Protein AF-A0A821UVV4-F1 (afdb_monomer_lite)

Structure (mmCIF, N/CA/C/O backbone):
data_AF-A0A821UVV4-F1
#
_entry.id   AF-A0A821UVV4-F1
#
loop_
_atom_site.group_PDB
_atom_site.id
_atom_site.type_symbol
_atom_site.label_atom_id
_atom_site.label_alt_id
_atom_site.label_comp_id
_atom_site.label_asym_id
_atom_site.label_entity_id
_atom_site.label_seq_id
_atom_site.pdbx_PDB_ins_code
_atom_site.Cartn_x
_atom_site.Cartn_y
_atom_site.Cartn_z
_atom_site.occupancy
_atom_site.B_iso_or_equiv
_atom_site.auth_seq_id
_atom_site.auth_comp_id
_atom_site.auth_asym_id
_atom_site.auth_atom_id
_atom_site.pdbx_PDB_model_num
ATOM 1 N N . MET A 1 1 ? -3.359 -5.399 -6.450 1.00 86.25 1 MET A N 1
ATOM 2 C CA . MET A 1 1 ? -3.829 -4.644 -5.265 1.00 86.25 1 MET A CA 1
ATOM 3 C C . MET A 1 1 ? -4.007 -5.617 -4.116 1.00 86.25 1 MET A C 1
ATOM 5 O O . MET A 1 1 ? -4.564 -6.682 -4.347 1.00 86.25 1 MET A O 1
ATOM 9 N N . LEU A 1 2 ? -3.540 -5.262 -2.923 1.00 91.06 2 LEU A N 1
ATOM 10 C CA . LEU A 1 2 ? -3.796 -5.988 -1.681 1.00 91.06 2 LEU A CA 1
ATOM 11 C C . LEU A 1 2 ? -4.625 -5.089 -0.762 1.00 91.06 2 LEU A C 1
ATOM 13 O O . LEU A 1 2 ? -4.307 -3.911 -0.600 1.00 91.06 2 LEU A O 1
ATOM 17 N N . THR A 1 3 ? -5.662 -5.645 -0.150 1.00 91.75 3 THR A N 1
ATOM 18 C CA . THR A 1 3 ? -6.475 -4.944 0.843 1.00 91.75 3 THR A CA 1
ATOM 19 C C . THR A 1 3 ? -6.583 -5.809 2.088 1.00 91.75 3 THR A C 1
ATOM 21 O O . THR A 1 3 ? -6.942 -6.979 1.996 1.00 91.75 3 THR A O 1
ATOM 24 N N . LEU A 1 4 ? -6.303 -5.211 3.240 1.00 92.50 4 LEU A N 1
ATOM 25 C CA . LEU A 1 4 ? -6.605 -5.763 4.556 1.00 92.50 4 LEU A CA 1
ATOM 26 C C . LEU A 1 4 ? -7.762 -4.960 5.137 1.00 92.50 4 LEU A C 1
ATOM 28 O O . LEU A 1 4 ? -7.740 -3.736 5.034 1.00 92.50 4 LEU A O 1
ATOM 32 N N . CYS A 1 5 ? -8.757 -5.615 5.721 1.00 92.06 5 CYS A N 1
ATOM 33 C CA . CYS A 1 5 ? -9.873 -4.943 6.378 1.00 92.06 5 CYS A CA 1
ATOM 34 C C . CYS A 1 5 ? -10.201 -5.655 7.689 1.00 92.06 5 CYS A C 1
ATOM 36 O O . CYS A 1 5 ? -9.962 -6.852 7.817 1.00 92.06 5 CYS A O 1
ATOM 38 N N . ASN A 1 6 ? -10.786 -4.915 8.629 1.00 88.94 6 ASN A N 1
ATOM 39 C CA . ASN A 1 6 ? -11.192 -5.434 9.937 1.00 88.94 6 ASN A CA 1
ATOM 40 C C . ASN A 1 6 ? -12.384 -6.411 9.879 1.00 88.94 6 ASN A C 1
ATOM 42 O O . ASN A 1 6 ? -12.651 -7.119 10.846 1.00 88.94 6 ASN A O 1
ATOM 46 N N . GLU A 1 7 ? -13.120 -6.422 8.768 1.00 88.62 7 GLU A N 1
ATOM 47 C CA . GLU A 1 7 ? -14.304 -7.249 8.537 1.00 88.62 7 GLU A CA 1
ATOM 48 C C . GLU A 1 7 ? -14.306 -7.775 7.089 1.00 88.62 7 GLU A C 1
ATOM 50 O O . GLU A 1 7 ? -13.684 -7.159 6.213 1.00 88.62 7 GLU A O 1
ATOM 55 N N . PRO A 1 8 ? -15.003 -8.893 6.801 1.00 88.44 8 PRO A N 1
ATOM 56 C CA . PRO A 1 8 ? -15.210 -9.358 5.434 1.00 88.44 8 PRO A CA 1
ATOM 57 C C . PRO A 1 8 ? -15.884 -8.290 4.567 1.00 88.44 8 PRO A C 1
ATOM 59 O O . PRO A 1 8 ? -16.819 -7.615 5.004 1.00 88.44 8 PRO A O 1
ATOM 62 N N . ILE A 1 9 ? -15.419 -8.159 3.324 1.00 86.25 9 ILE A N 1
ATOM 63 C CA . ILE A 1 9 ? -16.016 -7.244 2.348 1.00 86.25 9 ILE A CA 1
ATOM 64 C C . ILE A 1 9 ? -17.312 -7.867 1.832 1.00 86.25 9 ILE A C 1
ATOM 66 O O . ILE A 1 9 ? -17.283 -8.913 1.183 1.00 86.25 9 ILE A O 1
ATOM 70 N N . ASP A 1 10 ? -18.424 -7.191 2.084 1.00 86.75 10 ASP A N 1
ATOM 71 C CA . ASP A 1 10 ? -19.707 -7.475 1.456 1.00 86.75 10 ASP A CA 1
ATOM 72 C C . ASP A 1 10 ? -19.759 -6.745 0.105 1.00 86.75 10 ASP A C 1
ATOM 74 O O . ASP A 1 10 ? -19.593 -5.526 0.031 1.00 86.75 10 ASP A O 1
ATOM 78 N N . GLN A 1 11 ? -19.915 -7.500 -0.983 1.00 80.94 11 GLN A N 1
ATOM 79 C CA . GLN A 1 11 ? -19.959 -6.933 -2.334 1.00 80.94 11 GLN A CA 1
ATOM 80 C C . GLN A 1 11 ? -21.332 -6.348 -2.682 1.00 80.94 11 GLN A C 1
ATOM 82 O O . GLN A 1 11 ? -21.416 -5.479 -3.552 1.00 80.94 11 GLN A O 1
ATOM 87 N N . ASP A 1 12 ? -22.382 -6.787 -1.988 1.00 84.50 12 ASP A N 1
ATOM 88 C CA . ASP A 1 12 ? -23.768 -6.423 -2.270 1.00 84.50 12 ASP A CA 1
ATOM 89 C C . ASP A 1 12 ? -24.221 -5.231 -1.417 1.00 84.50 12 ASP A C 1
ATOM 91 O O . ASP A 1 12 ? -25.079 -4.447 -1.833 1.00 84.50 12 ASP A O 1
ATOM 95 N N . ASN A 1 13 ? -23.609 -5.043 -0.242 1.00 83.00 13 ASN A N 1
ATOM 96 C CA . ASN A 1 13 ? -23.966 -3.982 0.694 1.00 83.00 13 ASN A CA 1
ATOM 97 C C . ASN A 1 13 ? -22.865 -2.933 0.876 1.00 83.00 13 ASN A C 1
ATOM 99 O O . ASN A 1 13 ? -21.671 -3.211 0.948 1.00 83.00 13 ASN A O 1
ATOM 103 N N . ARG A 1 14 ? -23.277 -1.671 1.042 1.00 79.50 14 ARG A N 1
ATOM 104 C CA . ARG A 1 14 ? -22.348 -0.608 1.449 1.00 79.50 14 ARG A CA 1
ATOM 105 C C . ARG A 1 14 ? -21.983 -0.776 2.923 1.00 79.50 14 ARG A C 1
ATOM 107 O O . ARG A 1 14 ? -22.854 -0.671 3.778 1.00 79.50 14 ARG A O 1
ATOM 114 N N . GLN A 1 15 ? -20.690 -0.906 3.212 1.00 84.88 15 GLN A N 1
ATOM 115 C CA . GLN A 1 15 ? -20.140 -0.923 4.573 1.00 84.88 15 GLN A CA 1
ATOM 116 C C . GLN A 1 15 ? -19.425 0.413 4.876 1.00 84.88 15 GLN A C 1
ATOM 118 O O . GLN A 1 15 ? -18.220 0.532 4.629 1.00 84.88 15 GLN A O 1
ATOM 123 N N . PRO A 1 16 ? -20.136 1.467 5.333 1.00 79.44 16 PRO A N 1
ATOM 124 C CA . PRO A 1 16 ? -19.555 2.802 5.529 1.00 79.44 16 PRO A CA 1
ATOM 125 C C . PRO A 1 16 ? -18.464 2.842 6.606 1.00 79.44 16 PRO A C 1
ATOM 127 O O . PRO A 1 16 ? -17.535 3.639 6.485 1.00 79.44 16 PRO A O 1
ATOM 130 N N . ASP A 1 17 ? -18.548 1.961 7.604 1.00 83.50 17 ASP A N 1
ATOM 131 C CA . ASP A 1 17 ? -17.602 1.885 8.722 1.00 83.50 17 ASP A CA 1
ATOM 132 C C . ASP A 1 17 ? -16.417 0.945 8.467 1.00 83.50 17 ASP A C 1
ATOM 134 O O . ASP A 1 17 ? -15.529 0.834 9.316 1.00 83.50 17 ASP A O 1
ATOM 138 N N . LEU A 1 18 ? -16.367 0.309 7.290 1.00 87.62 18 LEU A N 1
ATOM 139 C CA . LEU A 1 18 ? -15.303 -0.616 6.917 1.00 87.62 18 LEU A CA 1
ATOM 140 C C . LEU A 1 18 ? -13.945 0.094 6.941 1.00 87.62 18 LEU A C 1
ATOM 142 O O . LEU A 1 18 ? -13.691 1.036 6.178 1.00 87.62 18 LEU A O 1
ATOM 146 N N . ARG A 1 19 ? -13.053 -0.386 7.809 1.00 89.50 19 ARG A N 1
ATOM 147 C CA . ARG A 1 19 ? -11.686 0.114 7.924 1.00 89.50 19 ARG A CA 1
ATOM 148 C C . ARG A 1 19 ? -10.780 -0.805 7.138 1.00 89.50 19 ARG A C 1
ATOM 150 O O . ARG A 1 19 ? -10.646 -1.978 7.467 1.00 89.50 19 ARG A O 1
ATOM 157 N N . CYS A 1 20 ? -10.141 -0.253 6.117 1.00 92.19 20 CYS A N 1
ATOM 158 C CA . CYS A 1 20 ? -9.233 -1.013 5.280 1.00 92.19 20 CYS A CA 1
ATOM 159 C C . CYS A 1 20 ? -7.881 -0.328 5.178 1.00 92.19 20 CYS A C 1
ATOM 161 O O . CYS A 1 20 ? -7.809 0.892 5.079 1.00 92.19 20 CYS A O 1
ATOM 163 N N . LEU A 1 21 ? -6.826 -1.128 5.116 1.00 94.50 21 LEU A N 1
ATOM 164 C CA . LEU A 1 21 ? -5.541 -0.758 4.554 1.00 94.50 21 LEU A CA 1
ATOM 165 C C . LEU A 1 21 ? -5.504 -1.251 3.107 1.00 94.50 21 LEU A C 1
ATOM 167 O O . LEU A 1 21 ? -5.597 -2.449 2.853 1.00 94.50 21 LEU A O 1
ATOM 171 N N . THR A 1 22 ? -5.341 -0.337 2.158 1.00 93.50 22 THR A N 1
ATOM 172 C CA . THR A 1 22 ? -5.149 -0.671 0.746 1.00 93.50 22 THR A CA 1
ATOM 173 C C . THR A 1 22 ? -3.708 -0.398 0.346 1.00 93.50 22 THR A C 1
ATOM 175 O O . THR A 1 22 ? -3.202 0.714 0.499 1.00 93.50 22 THR A O 1
ATOM 178 N N . CYS A 1 23 ? -3.074 -1.421 -0.212 1.00 93.50 23 CYS A N 1
ATOM 179 C CA . CYS A 1 23 ? -1.758 -1.379 -0.817 1.00 93.50 23 CYS A CA 1
ATOM 180 C C . CYS A 1 23 ? -1.897 -1.623 -2.323 1.00 93.50 23 CYS A C 1
ATOM 182 O O . CYS A 1 23 ? -2.354 -2.681 -2.775 1.00 93.50 23 CYS A O 1
ATOM 184 N N . TYR A 1 24 ? -1.491 -0.638 -3.114 1.00 91.88 24 TYR A N 1
ATOM 185 C CA . TYR A 1 24 ? -1.444 -0.743 -4.562 1.00 91.88 24 TYR A CA 1
ATOM 186 C C . TYR A 1 24 ? 0.004 -0.727 -5.032 1.00 91.88 24 TYR A C 1
ATOM 188 O O . TYR A 1 24 ? 0.752 0.197 -4.730 1.00 91.88 24 TYR A O 1
ATOM 196 N N . VAL A 1 25 ? 0.383 -1.752 -5.786 1.00 90.06 25 VAL A N 1
ATOM 197 C CA . VAL A 1 25 ? 1.641 -1.783 -6.526 1.00 90.06 25 VAL A CA 1
ATOM 198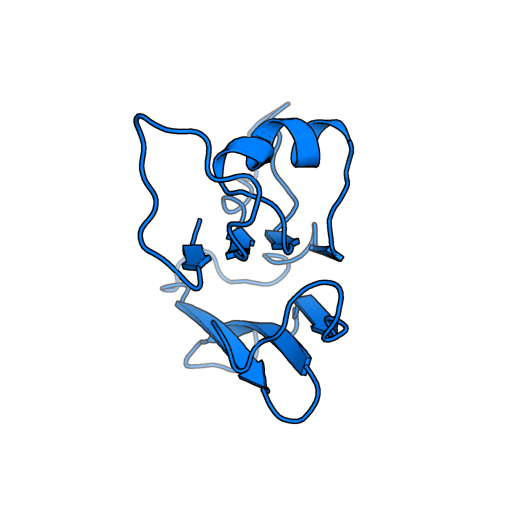 C C . VAL A 1 25 ? 1.257 -1.552 -7.981 1.00 90.06 25 VAL A C 1
ATOM 200 O O . VAL A 1 25 ? 0.481 -2.342 -8.525 1.00 90.06 25 VAL A O 1
ATOM 203 N N . ALA A 1 26 ? 1.724 -0.448 -8.566 1.00 87.62 26 ALA A N 1
ATOM 204 C CA . ALA A 1 26 ? 1.470 -0.148 -9.971 1.00 87.62 26 ALA A CA 1
ATOM 205 C C . ALA A 1 26 ? 2.087 -1.223 -10.874 1.00 87.62 26 ALA A C 1
ATOM 207 O O . ALA A 1 26 ? 2.990 -1.948 -10.467 1.00 87.62 26 ALA A O 1
ATOM 208 N N . GLY A 1 27 ? 1.617 -1.333 -12.115 1.00 80.38 27 GLY A N 1
ATOM 209 C CA . GLY A 1 27 ? 2.323 -2.144 -13.105 1.00 80.38 27 GLY A CA 1
ATOM 210 C C . GLY A 1 27 ? 3.731 -1.591 -13.353 1.00 80.38 27 GLY A C 1
ATOM 211 O O . GLY A 1 27 ? 3.941 -0.378 -13.311 1.00 80.38 27 GLY A O 1
ATOM 212 N N . LYS A 1 28 ? 4.703 -2.467 -13.636 1.00 74.81 28 LYS A N 1
ATOM 213 C CA . LYS A 1 28 ? 6.037 -2.016 -14.050 1.00 74.81 28 LYS A CA 1
ATOM 214 C C . LYS A 1 28 ? 5.910 -1.211 -15.357 1.00 74.81 28 LYS A C 1
ATOM 216 O O . LYS A 1 28 ? 5.293 -1.715 -16.298 1.00 74.81 28 LYS A O 1
ATOM 221 N N . PRO A 1 29 ? 6.480 0.004 -15.453 1.00 68.31 29 PRO A N 1
ATOM 222 C CA . PRO A 1 29 ? 6.403 0.789 -16.678 1.00 68.31 29 PRO A CA 1
ATOM 223 C C . PRO A 1 29 ? 7.131 0.071 -17.821 1.00 68.31 29 PRO A C 1
ATOM 225 O O . PRO A 1 29 ? 8.294 -0.313 -17.698 1.00 68.31 29 PRO A O 1
ATOM 228 N N . THR A 1 30 ? 6.449 -0.107 -18.950 1.00 64.31 30 THR A N 1
ATOM 229 C CA . THR A 1 30 ? 7.054 -0.579 -20.202 1.00 64.31 30 THR A CA 1
ATOM 230 C C . THR A 1 30 ? 7.694 0.591 -20.939 1.00 64.31 30 THR A C 1
ATOM 232 O O . THR A 1 30 ? 7.033 1.604 -21.160 1.00 64.31 30 THR A O 1
ATOM 235 N N . ALA A 1 31 ? 8.939 0.435 -21.398 1.00 58.44 31 ALA A N 1
ATOM 236 C CA . ALA A 1 31 ? 9.695 1.489 -22.088 1.00 58.44 31 ALA A CA 1
ATOM 237 C C . ALA A 1 31 ? 9.054 2.005 -23.402 1.00 58.44 31 ALA A C 1
ATOM 239 O O . ALA A 1 31 ? 9.472 3.039 -23.910 1.00 58.44 31 ALA A O 1
ATOM 240 N N . ASN A 1 32 ? 8.033 1.321 -23.939 1.00 54.69 32 ASN A N 1
ATOM 241 C CA . ASN A 1 32 ? 7.547 1.507 -25.312 1.00 54.69 32 ASN A CA 1
ATOM 242 C C . ASN A 1 32 ? 6.085 1.989 -25.461 1.00 54.69 32 ASN A C 1
ATOM 244 O O . ASN A 1 32 ? 5.523 1.809 -26.539 1.00 54.69 32 ASN A O 1
ATOM 248 N N . ILE A 1 33 ? 5.429 2.580 -24.449 1.00 54.47 33 ILE A N 1
ATOM 249 C CA . ILE A 1 33 ? 3.998 2.952 -24.582 1.00 54.47 33 ILE A CA 1
ATOM 250 C C . ILE A 1 33 ? 3.703 4.415 -24.197 1.00 54.47 33 ILE A C 1
ATOM 252 O O . ILE A 1 33 ? 3.666 4.776 -23.022 1.00 54.47 33 ILE A O 1
ATOM 256 N N . LEU A 1 34 ? 3.397 5.237 -25.210 1.00 40.91 34 LEU A N 1
ATOM 257 C CA . LEU A 1 34 ? 2.607 6.474 -25.102 1.00 40.91 34 LEU A CA 1
ATOM 258 C C . LEU A 1 34 ? 1.105 6.137 -25.246 1.00 40.91 34 LEU A C 1
ATOM 260 O O . LEU A 1 34 ? 0.773 5.377 -26.155 1.00 40.91 34 LEU A O 1
ATOM 264 N N . PRO A 1 35 ? 0.172 6.733 -24.476 1.00 47.06 35 PRO A N 1
ATOM 265 C CA . PRO A 1 35 ? 0.297 7.346 -23.160 1.00 47.06 35 PRO A CA 1
ATOM 266 C C . PRO A 1 35 ? -0.250 6.357 -22.112 1.00 47.06 35 PRO A C 1
ATOM 268 O O . PRO A 1 35 ? -1.445 6.358 -21.818 1.00 47.06 35 PRO A O 1
ATOM 271 N N . TYR A 1 36 ? 0.576 5.456 -21.575 1.00 48.16 36 TYR A N 1
ATOM 272 C CA . TYR A 1 36 ? 0.071 4.490 -20.592 1.00 48.16 36 TYR A CA 1
ATOM 273 C C . TYR A 1 36 ? 0.193 5.026 -19.159 1.00 48.16 36 TYR A C 1
ATOM 275 O O . TYR A 1 36 ? 1.290 5.235 -18.644 1.00 48.16 36 TYR A O 1
ATOM 283 N N . HIS A 1 37 ? -0.957 5.265 -18.519 1.00 53.81 37 HIS A N 1
ATOM 284 C CA . HIS A 1 37 ? -1.061 5.742 -17.141 1.00 53.81 37 HIS A CA 1
ATOM 285 C C . HIS A 1 37 ? -1.150 4.592 -16.136 1.00 53.81 37 HIS A C 1
ATOM 287 O O . HIS A 1 37 ? -2.240 4.066 -15.909 1.00 53.81 37 HIS A O 1
ATOM 293 N N . GLU A 1 38 ? -0.041 4.343 -15.435 1.00 58.88 38 GLU A N 1
ATOM 294 C CA . GLU A 1 38 ? -0.001 4.158 -13.977 1.00 58.88 38 GLU A CA 1
ATOM 295 C C . GLU A 1 38 ? 1.444 4.127 -13.469 1.00 58.88 38 GLU A C 1
ATOM 297 O O . GLU A 1 38 ? 2.136 3.133 -13.642 1.00 58.88 38 GLU A O 1
ATOM 302 N N . ASN A 1 39 ? 1.893 5.200 -12.808 1.00 68.25 39 ASN A N 1
ATOM 303 C CA . ASN A 1 39 ? 3.232 5.218 -12.205 1.00 68.25 39 ASN A CA 1
ATOM 304 C C . ASN A 1 39 ? 3.198 4.995 -10.690 1.00 68.25 39 ASN A C 1
ATOM 306 O O . ASN A 1 39 ? 4.200 4.590 -10.116 1.00 68.25 39 ASN A O 1
ATOM 310 N N . TYR A 1 40 ? 2.073 5.273 -10.026 1.00 84.44 40 TYR A N 1
ATOM 311 C CA . TYR A 1 40 ? 2.044 5.390 -8.570 1.00 84.44 40 TYR A CA 1
ATOM 312 C C . TYR A 1 40 ? 1.710 4.065 -7.890 1.00 84.44 40 TYR A C 1
ATOM 314 O O . TYR A 1 40 ? 0.546 3.665 -7.834 1.00 84.44 40 TYR A O 1
ATOM 322 N N . SER A 1 41 ? 2.716 3.431 -7.296 1.00 90.56 41 SER A N 1
ATOM 323 C CA . SER A 1 41 ? 2.486 2.529 -6.166 1.00 90.56 41 SER A CA 1
ATOM 324 C C . SER A 1 41 ? 2.096 3.376 -4.953 1.00 90.56 41 SER A C 1
ATOM 326 O O . SER A 1 41 ? 2.614 4.484 -4.795 1.00 90.56 41 SER A O 1
ATOM 328 N N . TYR A 1 42 ? 1.165 2.919 -4.114 1.00 93.50 42 TYR A N 1
ATOM 329 C CA . TYR A 1 42 ? 0.662 3.724 -3.000 1.00 93.50 42 TYR A CA 1
ATOM 330 C C . TYR A 1 42 ? 0.085 2.911 -1.830 1.00 93.50 42 TYR A C 1
ATOM 332 O O . TYR A 1 42 ? -0.343 1.764 -1.974 1.00 93.50 42 TYR A O 1
ATOM 340 N N . LEU A 1 43 ? 0.012 3.574 -0.673 1.00 95.44 43 LEU A N 1
ATOM 341 C CA . LEU A 1 43 ? -0.683 3.142 0.540 1.00 95.44 43 LEU A CA 1
ATOM 342 C C . LEU A 1 43 ? -1.866 4.072 0.832 1.00 95.44 43 LEU A C 1
ATOM 344 O O . LEU A 1 43 ? -1.785 5.288 0.622 1.00 95.44 43 LEU A O 1
ATOM 348 N N . ASN A 1 44 ? -2.978 3.516 1.316 1.00 94.75 44 ASN A N 1
ATOM 349 C CA . ASN A 1 44 ? -4.149 4.304 1.698 1.00 94.75 44 ASN A CA 1
ATOM 350 C C . ASN A 1 44 ? -5.067 3.579 2.696 1.00 94.75 44 ASN A C 1
ATOM 352 O O . ASN A 1 44 ? -4.994 2.363 2.825 1.00 94.75 44 ASN A O 1
ATOM 356 N N . ASN A 1 45 ? -5.975 4.315 3.343 1.00 93.12 45 ASN A N 1
ATOM 357 C CA . ASN A 1 45 ? -6.963 3.783 4.292 1.00 93.12 45 ASN A CA 1
ATOM 358 C C . ASN A 1 45 ? -8.429 3.856 3.809 1.00 93.12 45 ASN A C 1
ATOM 360 O O . ASN A 1 45 ? -9.369 3.792 4.601 1.00 93.12 45 ASN A O 1
ATOM 364 N N . HIS A 1 46 ? -8.641 4.072 2.513 1.00 89.06 46 HIS A N 1
ATOM 365 C CA . HIS A 1 46 ? -9.978 4.167 1.931 1.00 89.06 46 HIS A CA 1
ATOM 366 C C . HIS A 1 46 ? -10.505 2.791 1.508 1.00 89.06 46 HIS A C 1
ATOM 368 O O . HIS A 1 46 ? -9.744 1.842 1.317 1.00 89.06 46 HIS A O 1
ATOM 374 N N . GLN A 1 47 ? -11.820 2.719 1.293 1.00 85.44 47 GLN A N 1
ATOM 375 C CA . GLN A 1 47 ? -12.489 1.530 0.769 1.00 85.44 47 GLN A CA 1
ATOM 376 C C . GLN A 1 47 ? -11.910 1.094 -0.594 1.00 85.44 47 GLN A C 1
ATOM 378 O O . GLN A 1 47 ? -11.631 1.961 -1.432 1.00 85.44 47 GLN A O 1
ATOM 383 N N . PRO A 1 48 ? -11.806 -0.220 -0.871 1.00 82.12 48 PRO A N 1
ATOM 384 C CA . PRO A 1 48 ? -11.126 -0.744 -2.066 1.00 82.12 48 PRO A CA 1
ATOM 385 C C . PRO A 1 48 ? -11.697 -0.237 -3.391 1.00 82.12 48 PRO A C 1
ATOM 387 O O . PRO A 1 48 ? -10.955 0.119 -4.305 1.00 82.12 48 PRO A O 1
ATOM 390 N N . PHE A 1 49 ? -13.022 -0.114 -3.482 1.00 83.44 49 PHE A N 1
ATOM 391 C CA . PHE A 1 49 ? -13.707 0.358 -4.688 1.00 83.44 49 PHE A CA 1
ATOM 392 C C . PHE A 1 49 ? -13.445 1.840 -5.010 1.00 83.44 49 PHE A C 1
A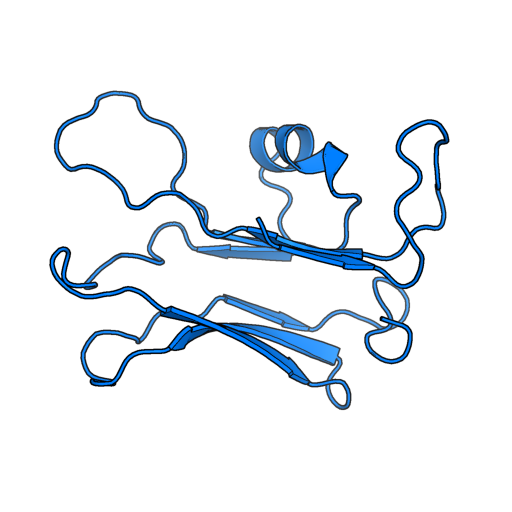TOM 394 O O . PHE A 1 49 ? -13.769 2.302 -6.102 1.00 83.44 49 PHE A O 1
ATOM 401 N N . LYS A 1 50 ? -12.841 2.609 -4.091 1.00 85.69 50 LYS A N 1
ATOM 402 C CA . LYS A 1 50 ? -12.474 4.012 -4.333 1.00 85.69 50 LYS A CA 1
ATOM 403 C C . LYS A 1 50 ? -11.165 4.168 -5.106 1.00 85.69 50 LYS A C 1
ATOM 405 O O . LYS A 1 50 ? -10.805 5.307 -5.380 1.00 85.69 50 LYS A O 1
ATOM 410 N N . HIS A 1 51 ? -10.473 3.087 -5.479 1.00 84.88 51 HIS A N 1
ATOM 411 C CA . HIS A 1 51 ? -9.201 3.142 -6.214 1.00 84.88 51 HIS A CA 1
ATOM 412 C C . HIS A 1 51 ? -9.221 4.147 -7.381 1.00 84.88 51 HIS A C 1
ATOM 414 O O . HIS A 1 51 ? -8.380 5.043 -7.421 1.00 84.88 51 HIS A O 1
ATOM 420 N N . LEU A 1 52 ? -10.227 4.070 -8.262 1.00 84.19 52 LEU A N 1
ATOM 421 C CA . LEU A 1 52 ? -10.349 4.968 -9.420 1.00 84.19 52 LEU A CA 1
ATOM 422 C C . LEU A 1 52 ? -10.502 6.439 -9.002 1.00 84.19 52 LEU A C 1
ATOM 424 O O . LEU A 1 52 ? -9.798 7.308 -9.506 1.00 84.19 52 LEU A O 1
ATOM 428 N N . VAL A 1 53 ? -11.348 6.712 -8.005 1.00 87.00 53 VAL A N 1
ATOM 429 C CA . VAL A 1 53 ? -11.578 8.072 -7.486 1.00 87.00 53 VAL A CA 1
ATOM 430 C C . VAL A 1 53 ? -10.323 8.637 -6.815 1.00 87.00 53 VAL A C 1
ATOM 432 O O . VAL A 1 53 ? -10.023 9.824 -6.940 1.00 87.00 53 VAL A O 1
ATOM 435 N N . LEU A 1 54 ? -9.589 7.806 -6.072 1.00 85.75 54 LEU A N 1
ATOM 436 C CA . LEU A 1 54 ? -8.339 8.203 -5.425 1.00 85.75 54 LEU A CA 1
ATOM 437 C C . LEU A 1 54 ? -7.256 8.509 -6.454 1.00 85.75 54 LEU A C 1
ATOM 439 O O . LEU A 1 54 ? -6.535 9.490 -6.280 1.00 85.75 54 LEU A O 1
ATOM 443 N N . LYS A 1 55 ? -7.190 7.704 -7.520 1.00 82.44 55 LYS A N 1
ATOM 444 C CA . LYS A 1 55 ? -6.287 7.883 -8.656 1.00 82.44 55 LYS A CA 1
ATOM 445 C C . LYS A 1 55 ? -6.550 9.204 -9.372 1.00 82.44 55 LYS A C 1
ATOM 447 O O . LYS A 1 55 ? -5.644 10.019 -9.468 1.00 82.44 55 LYS A O 1
ATOM 452 N N . GLU A 1 56 ? -7.786 9.460 -9.796 1.00 84.44 56 GLU A N 1
ATOM 453 C CA . GLU A 1 56 ? -8.158 10.707 -10.487 1.00 84.44 56 GLU A CA 1
ATOM 454 C C . GLU A 1 56 ? -7.856 11.961 -9.659 1.00 84.44 56 GLU A C 1
ATOM 456 O O . GLU A 1 56 ? -7.559 13.023 -10.202 1.00 84.44 56 GLU A O 1
ATOM 461 N N . ARG A 1 57 ? -7.928 11.843 -8.330 1.00 87.94 57 ARG A N 1
ATOM 462 C CA . ARG A 1 57 ? -7.730 12.962 -7.403 1.00 87.94 57 ARG A CA 1
ATOM 463 C C . ARG A 1 57 ? -6.332 13.018 -6.787 1.00 87.94 57 ARG A C 1
ATOM 465 O O . ARG A 1 57 ? -6.099 13.913 -5.978 1.00 87.94 57 ARG A O 1
ATOM 472 N N . ASN A 1 58 ? -5.439 12.077 -7.111 1.00 83.50 58 ASN A N 1
ATOM 473 C CA . ASN A 1 58 ? -4.122 11.906 -6.484 1.00 83.50 58 ASN A CA 1
ATOM 474 C C . ASN A 1 58 ? -4.168 11.948 -4.942 1.00 83.50 58 ASN A C 1
ATOM 476 O O . ASN A 1 58 ? -3.330 12.570 -4.290 1.00 83.50 58 ASN A O 1
ATOM 480 N N . LYS A 1 59 ? -5.185 11.317 -4.341 1.00 88.88 59 LYS A N 1
ATOM 481 C CA . LYS A 1 59 ? -5.391 11.310 -2.883 1.00 88.88 59 LYS A CA 1
ATOM 482 C C . LYS A 1 59 ? -4.853 10.024 -2.272 1.00 88.88 59 LYS A C 1
ATOM 484 O O . LYS A 1 59 ? -5.617 9.111 -1.967 1.00 88.88 59 LYS A O 1
ATOM 489 N N . PHE A 1 60 ? -3.543 9.964 -2.085 1.00 91.25 60 PHE A N 1
ATOM 490 C CA . PHE A 1 60 ? -2.861 8.838 -1.445 1.00 91.25 60 PHE A CA 1
ATOM 491 C C . PHE A 1 60 ? -2.334 9.240 -0.067 1.00 91.25 60 PHE A C 1
ATOM 493 O O . PHE A 1 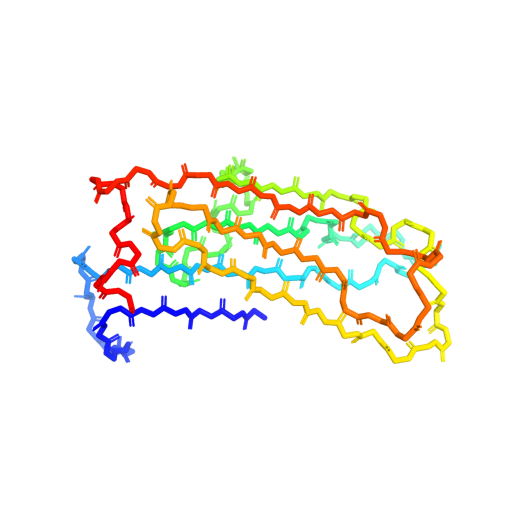60 ? -2.001 10.403 0.146 1.00 91.25 60 PHE A O 1
ATOM 500 N N . ALA A 1 61 ? -2.248 8.289 0.866 1.00 92.88 61 ALA A N 1
ATOM 501 C CA . ALA A 1 61 ? -1.610 8.547 2.159 1.00 92.88 61 ALA A CA 1
ATOM 502 C C . ALA A 1 61 ? -0.080 8.601 2.002 1.00 92.88 61 ALA A C 1
ATOM 504 O O . ALA A 1 61 ? 0.588 9.458 2.576 1.00 92.88 61 ALA A O 1
ATOM 505 N N . ALA A 1 62 ? 0.459 7.717 1.161 1.00 94.25 62 ALA A N 1
ATOM 506 C CA . ALA A 1 62 ? 1.819 7.781 0.638 1.00 94.25 62 ALA A CA 1
ATOM 507 C C . ALA A 1 62 ? 1.863 7.121 -0.746 1.00 94.25 62 ALA A C 1
ATOM 509 O O . ALA A 1 62 ? 1.109 6.183 -1.000 1.00 94.25 62 ALA A O 1
ATOM 510 N N . SER A 1 63 ? 2.733 7.594 -1.637 1.00 93.25 63 SER A N 1
ATOM 511 C CA . SER A 1 63 ? 2.874 7.054 -2.994 1.00 93.25 63 SER A CA 1
ATOM 512 C C . SER A 1 63 ? 4.274 7.273 -3.557 1.00 93.25 63 SER A C 1
ATOM 514 O O . SER A 1 63 ? 4.924 8.247 -3.189 1.00 93.25 63 SER A O 1
ATOM 516 N N . SER A 1 64 ? 4.691 6.437 -4.505 1.00 88.94 64 SER A N 1
ATOM 517 C CA . SER A 1 64 ? 5.910 6.628 -5.297 1.00 88.94 64 SER A CA 1
ATOM 518 C C . SER A 1 64 ? 5.632 6.339 -6.771 1.00 88.94 64 SER A C 1
ATOM 520 O O . SER A 1 64 ? 5.066 5.296 -7.096 1.00 88.94 64 SER A O 1
ATOM 522 N N . ASN A 1 65 ? 6.028 7.266 -7.651 1.00 85.31 65 ASN A N 1
ATOM 523 C CA . ASN A 1 65 ? 6.053 7.068 -9.106 1.00 85.31 65 ASN A CA 1
ATOM 524 C C . ASN A 1 65 ? 7.369 6.474 -9.621 1.00 85.31 65 ASN A C 1
ATOM 526 O O . ASN A 1 65 ? 7.481 6.155 -10.802 1.00 85.31 65 ASN A O 1
ATOM 530 N N . THR A 1 66 ? 8.362 6.355 -8.747 1.00 81.38 66 THR A N 1
ATOM 531 C CA . THR A 1 66 ? 9.690 5.823 -9.048 1.00 81.38 66 THR A CA 1
ATOM 532 C C . THR A 1 66 ? 9.908 4.464 -8.406 1.00 81.38 66 THR A C 1
ATOM 534 O O . THR A 1 66 ? 11.033 3.989 -8.375 1.00 81.38 66 THR A O 1
ATOM 537 N N . PHE A 1 67 ? 8.845 3.812 -7.922 1.00 85.12 67 PHE A N 1
ATOM 538 C CA . PHE A 1 67 ? 8.957 2.573 -7.157 1.00 85.12 67 PHE A CA 1
ATOM 539 C C . PHE A 1 67 ? 9.760 1.498 -7.909 1.00 85.12 67 PHE A C 1
ATOM 541 O O . PHE A 1 67 ? 10.574 0.825 -7.308 1.00 85.12 67 PHE A O 1
ATOM 548 N N . TYR A 1 68 ? 9.639 1.409 -9.236 1.00 79.38 68 TYR A N 1
ATOM 549 C CA . TYR A 1 68 ? 10.405 0.458 -10.055 1.00 79.38 68 TYR A CA 1
ATOM 550 C C . TYR A 1 68 ? 11.749 0.972 -10.600 1.00 79.38 68 TYR A C 1
ATOM 552 O O . TYR A 1 68 ? 12.401 0.268 -11.378 1.00 79.38 68 TYR A O 1
ATOM 560 N N . VAL A 1 69 ? 12.159 2.203 -10.281 1.00 74.81 69 VAL A N 1
ATOM 561 C CA . VAL A 1 69 ? 13.394 2.792 -10.818 1.00 74.81 69 VAL A CA 1
ATOM 562 C C . VAL A 1 69 ? 14.599 2.037 -10.262 1.00 74.81 69 VAL A C 1
ATOM 564 O O . VAL A 1 69 ? 14.782 1.943 -9.055 1.00 74.81 69 VAL A O 1
ATOM 567 N N . GLY A 1 70 ? 15.427 1.499 -11.159 1.00 66.62 70 GLY A N 1
ATOM 568 C CA . GLY A 1 70 ? 16.608 0.707 -10.797 1.00 66.62 70 GLY A CA 1
ATOM 569 C C . GLY A 1 70 ? 16.339 -0.786 -10.575 1.00 66.62 70 GLY A C 1
ATOM 570 O O . GLY A 1 70 ? 17.292 -1.544 -10.405 1.00 66.62 70 GLY A O 1
ATOM 571 N N . CYS A 1 71 ? 15.081 -1.240 -10.638 1.00 71.06 71 CYS A N 1
ATOM 572 C CA . CYS A 1 71 ? 14.754 -2.662 -10.542 1.00 71.06 71 CYS A CA 1
ATOM 573 C C . CYS A 1 71 ? 15.045 -3.393 -11.862 1.00 71.06 71 CYS A C 1
ATOM 575 O O . CYS A 1 71 ? 14.461 -3.063 -12.905 1.00 71.06 71 CYS A O 1
ATOM 577 N N . ASN A 1 72 ? 15.863 -4.446 -11.803 1.00 67.12 72 ASN A N 1
ATOM 578 C CA . ASN A 1 72 ? 16.125 -5.318 -12.947 1.00 67.12 72 ASN A CA 1
ATOM 579 C C . ASN A 1 72 ? 14.817 -5.966 -13.458 1.00 67.12 72 ASN A C 1
ATOM 581 O O . ASN A 1 72 ? 13.925 -6.296 -12.678 1.00 67.12 72 ASN A O 1
ATOM 585 N N . THR A 1 73 ? 14.625 -6.044 -14.776 1.00 63.84 73 THR A N 1
ATOM 586 C CA . THR A 1 73 ? 13.387 -6.547 -15.414 1.00 63.84 73 THR A CA 1
ATOM 587 C C . THR A 1 73 ? 13.280 -8.051 -15.458 1.00 63.84 73 THR A C 1
ATOM 589 O O . THR A 1 73 ? 12.163 -8.548 -15.572 1.00 63.84 73 THR A O 1
ATOM 592 N N . ASP A 1 74 ? 14.404 -8.740 -15.319 1.00 66.81 74 ASP A N 1
ATOM 593 C CA . ASP A 1 74 ? 14.476 -10.175 -15.584 1.00 66.81 74 ASP A CA 1
ATOM 594 C C . ASP A 1 74 ? 14.406 -11.010 -14.293 1.00 66.81 74 ASP A C 1
ATOM 596 O O . ASP A 1 74 ? 14.342 -12.236 -14.340 1.00 66.81 74 ASP A O 1
ATOM 600 N N . ASP A 1 75 ? 14.357 -10.340 -13.136 1.00 67.81 75 ASP A N 1
ATOM 601 C CA . ASP A 1 75 ? 14.283 -10.962 -11.817 1.00 67.81 75 ASP A CA 1
ATOM 602 C C . ASP A 1 75 ? 12.836 -11.059 -11.307 1.00 67.81 75 ASP A C 1
ATOM 604 O O . ASP A 1 75 ? 11.996 -10.183 -11.541 1.00 67.81 75 ASP A O 1
ATOM 608 N N . LEU A 1 76 ? 12.549 -12.107 -10.526 1.00 72.44 76 LEU A N 1
ATOM 609 C CA . LEU A 1 76 ? 11.288 -12.224 -9.794 1.00 72.44 76 LEU A CA 1
ATOM 610 C C . LEU A 1 76 ? 11.178 -11.080 -8.772 1.00 72.44 76 LEU A C 1
ATOM 612 O O . LEU A 1 76 ? 11.888 -11.054 -7.766 1.00 72.44 76 LEU A O 1
ATOM 616 N N . MET A 1 77 ? 10.256 -10.147 -9.010 1.00 78.38 77 MET A N 1
ATOM 617 C CA . MET A 1 77 ? 9.973 -9.053 -8.082 1.00 78.38 77 MET A CA 1
ATOM 618 C C . MET A 1 77 ? 9.084 -9.554 -6.945 1.00 78.38 77 MET A C 1
ATOM 620 O O . MET A 1 77 ? 7.940 -9.947 -7.175 1.00 78.38 77 MET A O 1
ATOM 624 N N . THR A 1 78 ? 9.590 -9.507 -5.713 1.00 83.00 78 THR A N 1
ATOM 625 C CA . THR A 1 78 ? 8.778 -9.731 -4.511 1.00 83.00 78 THR A CA 1
ATOM 626 C C . THR A 1 78 ? 8.639 -8.413 -3.754 1.00 83.00 78 THR A C 1
ATOM 628 O O . THR A 1 78 ? 9.537 -7.571 -3.761 1.00 83.00 78 THR A O 1
ATOM 631 N N . PHE A 1 79 ? 7.492 -8.203 -3.115 1.00 86.81 79 PHE A N 1
ATOM 632 C CA . PHE A 1 79 ? 7.205 -7.004 -2.330 1.00 86.81 79 PHE A CA 1
ATOM 633 C C . PHE A 1 79 ? 6.930 -7.399 -0.884 1.00 86.81 79 PHE A C 1
ATOM 635 O O . PHE A 1 79 ? 6.318 -8.436 -0.629 1.00 86.81 79 PHE A O 1
ATOM 642 N N . CYS A 1 80 ? 7.366 -6.564 0.053 1.00 89.62 80 CYS A N 1
ATOM 643 C CA . CYS A 1 80 ? 7.057 -6.692 1.468 1.00 89.62 80 CYS A CA 1
ATOM 644 C C . CYS A 1 80 ? 6.122 -5.559 1.883 1.00 89.62 80 CYS A C 1
ATOM 646 O O . CYS A 1 80 ? 6.425 -4.388 1.651 1.00 89.62 80 CYS A O 1
ATOM 648 N N . LEU A 1 81 ? 4.999 -5.916 2.508 1.00 94.00 81 LEU A N 1
ATOM 649 C CA . LEU A 1 81 ? 4.152 -4.979 3.233 1.00 94.00 81 LEU A CA 1
ATOM 650 C C . LEU A 1 81 ? 4.356 -5.217 4.731 1.00 94.00 81 LEU A C 1
ATOM 652 O O . LEU A 1 81 ? 3.881 -6.211 5.279 1.00 94.00 81 LEU A O 1
ATOM 656 N N . GLU A 1 82 ? 5.062 -4.304 5.382 1.00 94.75 82 GLU A N 1
ATOM 657 C CA . GLU A 1 82 ? 5.317 -4.322 6.817 1.00 94.75 82 GLU A CA 1
ATOM 658 C C . GLU A 1 82 ? 4.284 -3.461 7.553 1.00 94.75 82 GLU A C 1
ATOM 660 O O . GLU A 1 82 ? 3.983 -2.338 7.141 1.00 94.75 82 GLU A O 1
ATOM 665 N N . ILE A 1 83 ? 3.744 -3.996 8.651 1.00 95.44 83 ILE A N 1
ATOM 666 C CA . ILE A 1 83 ? 2.764 -3.326 9.511 1.00 95.44 83 ILE A CA 1
ATOM 667 C C . ILE A 1 83 ? 3.337 -3.269 10.926 1.00 95.44 83 ILE A C 1
ATOM 669 O O . ILE A 1 83 ? 3.265 -4.244 11.678 1.00 95.44 83 ILE A O 1
ATOM 673 N N . ASP A 1 84 ? 3.868 -2.111 11.305 1.00 95.25 84 ASP A N 1
ATOM 674 C CA . ASP A 1 84 ? 4.280 -1.838 12.675 1.00 95.25 84 ASP A CA 1
ATOM 675 C C . ASP A 1 84 ? 3.102 -1.267 13.472 1.00 95.25 84 ASP A C 1
ATOM 677 O O . ASP A 1 84 ? 2.786 -0.073 13.449 1.00 95.25 84 ASP A O 1
ATOM 681 N N . ARG A 1 85 ? 2.448 -2.155 14.222 1.00 93.50 85 ARG A N 1
ATOM 682 C CA . ARG A 1 85 ? 1.297 -1.819 15.068 1.00 93.50 85 ARG A CA 1
ATOM 683 C C . ARG A 1 85 ? 1.650 -0.910 16.244 1.00 93.50 85 ARG A C 1
ATOM 685 O O . ARG A 1 85 ? 0.768 -0.218 16.753 1.00 93.50 85 ARG A O 1
ATOM 692 N N . SER A 1 86 ? 2.909 -0.910 16.683 1.00 91.75 86 SER A N 1
ATOM 693 C CA . SER A 1 86 ? 3.344 -0.104 17.824 1.00 91.75 86 SER A CA 1
ATOM 694 C C . SER A 1 86 ? 3.433 1.377 17.455 1.00 91.75 86 SER A C 1
ATOM 696 O O . SER A 1 86 ? 2.934 2.225 18.198 1.00 91.75 86 SER A O 1
ATOM 698 N N . SER A 1 87 ? 3.979 1.677 16.272 1.00 92.88 87 SER A N 1
ATOM 699 C CA . SER A 1 87 ? 4.115 3.041 15.756 1.00 92.88 87 SER A CA 1
ATOM 700 C C . SER A 1 87 ? 2.940 3.499 14.887 1.00 92.88 87 SER A C 1
ATOM 702 O O . SER A 1 87 ? 2.799 4.694 14.637 1.00 92.88 87 SER A O 1
ATOM 704 N N . GLY A 1 88 ? 2.081 2.580 14.434 1.00 93.75 88 GLY A N 1
ATOM 705 C CA . GLY A 1 88 ? 1.034 2.898 13.460 1.00 93.75 88 GLY A CA 1
ATOM 706 C C . GLY A 1 88 ? 1.567 3.007 12.026 1.00 93.75 88 GLY A C 1
ATOM 707 O O . GLY A 1 88 ? 0.877 3.542 11.157 1.00 93.75 88 GLY A O 1
ATOM 708 N N . THR A 1 89 ? 2.791 2.542 11.770 1.00 96.94 89 THR A N 1
ATOM 709 C CA . THR A 1 89 ? 3.459 2.695 10.474 1.00 96.94 89 THR A CA 1
ATOM 710 C C . THR A 1 89 ? 3.188 1.504 9.570 1.00 96.94 89 THR A C 1
ATOM 712 O O . THR A 1 89 ? 3.315 0.350 9.972 1.00 96.94 89 THR A O 1
ATOM 715 N N . VAL A 1 90 ? 2.857 1.792 8.316 1.00 97.25 90 VAL A N 1
ATOM 716 C CA . VAL A 1 90 ? 2.809 0.807 7.236 1.00 97.25 90 VAL A CA 1
ATOM 717 C C . VAL A 1 90 ? 3.897 1.150 6.234 1.00 97.25 90 VAL A C 1
ATOM 719 O O . VAL A 1 90 ? 3.987 2.301 5.805 1.00 97.25 90 VAL A O 1
ATOM 722 N N . THR A 1 91 ? 4.687 0.153 5.842 1.00 96.00 91 THR A N 1
ATOM 723 C CA . THR A 1 91 ? 5.763 0.298 4.860 1.00 96.00 91 THR A CA 1
ATOM 724 C C . THR A 1 91 ? 5.607 -0.728 3.750 1.00 96.00 91 THR A C 1
ATOM 726 O O . THR A 1 91 ? 5.532 -1.923 4.007 1.00 96.00 91 THR A O 1
ATOM 729 N N . LEU A 1 92 ? 5.599 -0.262 2.507 1.00 94.25 92 LEU A N 1
ATOM 730 C CA . LEU A 1 92 ? 5.712 -1.087 1.313 1.00 94.25 92 LEU A CA 1
ATOM 731 C C . LEU A 1 92 ? 7.119 -0.942 0.738 1.00 94.25 92 LEU A C 1
ATOM 733 O O . LEU A 1 92 ? 7.568 0.172 0.465 1.00 94.25 92 LEU A O 1
ATOM 737 N N . SER A 1 93 ? 7.800 -2.059 0.524 1.00 91.12 93 SER A N 1
ATOM 738 C CA . SER A 1 93 ? 9.149 -2.110 -0.038 1.00 91.12 93 SER A CA 1
ATOM 739 C C . SER A 1 93 ? 9.314 -3.321 -0.953 1.00 91.12 93 SER A C 1
ATOM 741 O O . SER A 1 93 ? 8.456 -4.203 -1.020 1.00 91.12 93 SER A O 1
ATOM 743 N N . HIS A 1 94 ? 10.427 -3.379 -1.673 1.00 86.25 94 HIS A N 1
ATOM 744 C CA . HIS A 1 94 ? 10.828 -4.591 -2.377 1.00 86.25 94 HIS A CA 1
ATOM 745 C C . HIS A 1 94 ? 11.443 -5.595 -1.396 1.00 86.25 94 HIS A C 1
ATOM 747 O O . HIS A 1 94 ? 12.325 -5.252 -0.609 1.00 86.25 94 HIS A O 1
ATOM 753 N N . ALA A 1 95 ? 11.025 -6.853 -1.493 1.00 79.38 95 ALA A N 1
ATOM 754 C CA . ALA A 1 95 ? 11.717 -7.991 -0.908 1.00 79.38 95 ALA A CA 1
ATOM 755 C C . ALA A 1 95 ? 12.480 -8.686 -2.037 1.00 79.38 95 ALA A C 1
ATOM 757 O O . ALA A 1 95 ? 11.885 -9.157 -2.996 1.00 79.38 95 ALA A O 1
ATOM 758 N N . GLY A 1 96 ? 13.804 -8.729 -1.977 1.00 67.75 96 GLY A N 1
ATOM 759 C CA . GLY A 1 96 ? 14.594 -9.375 -3.021 1.00 67.75 96 GLY A CA 1
ATOM 760 C C . GLY A 1 96 ? 15.895 -9.926 -2.457 1.00 67.75 96 GLY A C 1
ATOM 761 O O . GLY A 1 96 ? 16.426 -9.345 -1.510 1.00 67.75 96 GLY A O 1
ATOM 762 N N . PRO A 1 97 ? 16.413 -11.030 -3.023 1.00 54.03 97 PRO A N 1
ATOM 763 C CA . PRO A 1 97 ? 17.601 -11.717 -2.513 1.00 54.03 97 PRO A CA 1
ATOM 764 C C . PRO A 1 97 ? 18.879 -10.868 -2.588 1.00 54.03 97 PRO A C 1
ATOM 766 O O . PRO A 1 97 ? 19.819 -11.126 -1.846 1.00 54.03 97 PRO A O 1
ATOM 769 N N . ASN A 1 98 ? 18.897 -9.819 -3.417 1.00 53.19 98 ASN A N 1
ATOM 770 C CA . ASN A 1 98 ? 19.991 -8.858 -3.494 1.00 53.19 98 ASN A CA 1
ATOM 771 C C . ASN A 1 98 ? 19.479 -7.466 -3.105 1.00 53.19 98 ASN A C 1
ATOM 773 O O . ASN A 1 98 ? 18.838 -6.791 -3.909 1.00 53.19 98 ASN A O 1
ATOM 777 N N . GLY A 1 99 ? 19.811 -6.998 -1.897 1.00 54.00 99 GLY A N 1
ATOM 778 C CA . GLY A 1 99 ? 19.492 -5.646 -1.396 1.00 54.00 99 GLY A CA 1
ATOM 779 C C . GLY A 1 99 ? 20.135 -4.483 -2.175 1.00 54.00 99 GLY A C 1
ATOM 780 O O . GLY A 1 99 ? 20.130 -3.353 -1.701 1.00 54.00 99 GLY A O 1
ATOM 781 N N . ILE A 1 100 ? 20.695 -4.764 -3.354 1.00 54.81 100 ILE A N 1
ATOM 782 C CA . ILE A 1 100 ? 21.414 -3.838 -4.236 1.00 54.81 100 ILE A CA 1
ATOM 783 C C . ILE A 1 100 ? 20.438 -3.029 -5.112 1.00 54.81 100 ILE A C 1
ATOM 785 O O . ILE A 1 100 ? 20.762 -1.921 -5.517 1.00 54.81 100 ILE A O 1
ATOM 789 N N . TYR A 1 101 ? 19.234 -3.548 -5.380 1.00 52.75 101 TYR A N 1
ATOM 790 C CA . TYR A 1 101 ? 18.275 -2.931 -6.316 1.00 52.75 101 TYR A CA 1
ATOM 791 C C . TYR A 1 101 ? 17.023 -2.345 -5.637 1.00 52.75 101 TYR A C 1
ATOM 793 O O . TYR A 1 101 ? 16.120 -1.853 -6.307 1.00 52.75 101 TYR A O 1
ATOM 801 N N . ASN A 1 102 ? 16.965 -2.392 -4.302 1.00 58.59 102 ASN A N 1
ATOM 802 C CA . ASN A 1 102 ? 15.733 -2.262 -3.519 1.00 58.59 102 ASN A CA 1
ATOM 803 C C . ASN A 1 102 ? 15.806 -1.107 -2.506 1.00 58.59 102 ASN A C 1
ATOM 805 O O . ASN A 1 102 ? 15.735 -1.325 -1.298 1.00 58.59 102 ASN A O 1
ATOM 809 N N . HIS A 1 103 ? 15.972 0.128 -2.983 1.00 68.25 103 HIS A N 1
ATOM 810 C CA . HIS A 1 103 ? 16.060 1.304 -2.100 1.00 68.25 103 HIS A CA 1
ATOM 811 C C . HIS A 1 103 ? 14.725 2.022 -1.888 1.00 68.25 103 HIS A C 1
ATOM 813 O O . HIS A 1 103 ? 14.548 2.713 -0.883 1.00 68.25 103 HIS A O 1
ATOM 819 N N . GLU A 1 104 ? 13.781 1.845 -2.810 1.00 80.81 104 GLU A N 1
ATOM 820 C CA . GLU A 1 104 ? 12.496 2.527 -2.748 1.00 80.81 104 GLU A CA 1
ATOM 821 C C . GLU A 1 104 ? 11.558 1.874 -1.732 1.00 80.81 104 GLU A C 1
ATOM 823 O O . GLU A 1 104 ? 11.333 0.658 -1.723 1.00 80.81 104 GLU A O 1
ATOM 828 N N . ARG A 1 105 ? 10.996 2.726 -0.873 1.00 90.50 105 ARG A N 1
ATOM 829 C CA . ARG A 1 105 ? 10.008 2.375 0.143 1.00 90.50 105 ARG A CA 1
ATOM 830 C C . ARG A 1 105 ? 8.933 3.443 0.203 1.00 90.50 105 ARG A C 1
ATOM 832 O O . ARG A 1 105 ? 9.217 4.636 0.135 1.00 90.50 105 ARG A O 1
ATOM 839 N N . ILE A 1 106 ? 7.698 3.002 0.376 1.00 93.88 106 ILE A N 1
ATOM 840 C CA . ILE A 1 106 ? 6.545 3.864 0.599 1.00 93.88 106 ILE A CA 1
ATOM 841 C C . ILE A 1 106 ? 6.107 3.619 2.033 1.00 93.88 106 ILE A C 1
ATOM 843 O O . ILE A 1 106 ? 5.638 2.530 2.344 1.00 93.88 106 ILE A O 1
ATOM 847 N N . SER A 1 107 ? 6.260 4.615 2.898 1.00 96.06 107 SER A N 1
ATOM 848 C CA . SER A 1 107 ? 5.903 4.499 4.312 1.00 96.06 107 SER A CA 1
ATOM 849 C C . SER A 1 107 ? 4.906 5.576 4.710 1.00 96.06 107 SER A C 1
ATOM 851 O O . SER A 1 107 ? 5.014 6.724 4.278 1.00 96.06 107 SER A O 1
ATOM 853 N N . HIS A 1 108 ? 3.942 5.216 5.552 1.00 97.38 108 HIS A N 1
ATOM 854 C CA . HIS A 1 108 ? 2.993 6.159 6.136 1.00 97.38 108 HIS A CA 1
ATOM 855 C C . HIS A 1 108 ? 2.627 5.749 7.562 1.00 97.38 108 HIS A C 1
ATOM 857 O O . HIS A 1 108 ? 2.332 4.582 7.813 1.00 97.38 108 HIS A O 1
ATOM 863 N N . ALA A 1 109 ? 2.602 6.718 8.478 1.00 96.62 109 ALA A N 1
ATOM 864 C CA . ALA A 1 109 ? 2.118 6.526 9.840 1.00 96.62 109 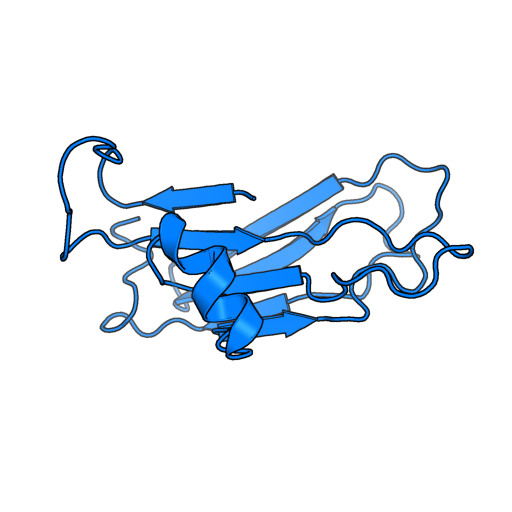ALA A CA 1
ATOM 865 C C . ALA A 1 109 ? 0.634 6.903 9.916 1.00 96.62 109 ALA A C 1
ATOM 867 O O . ALA A 1 109 ? 0.275 8.080 9.845 1.00 96.62 109 ALA A O 1
ATOM 868 N N . PHE A 1 110 ? -0.237 5.906 10.056 1.00 94.50 110 PHE A N 1
ATOM 869 C CA . PHE A 1 110 ? -1.665 6.134 10.227 1.00 94.50 110 PHE A CA 1
ATOM 870 C C . PHE A 1 110 ? -1.976 6.478 11.682 1.00 94.50 110 PHE A C 1
ATOM 872 O O . PHE A 1 110 ? -1.596 5.769 12.614 1.00 94.50 110 PHE A O 1
ATOM 879 N N . SER A 1 111 ? -2.730 7.557 11.888 1.00 92.69 111 SER A N 1
ATOM 880 C CA . SER A 1 111 ? -3.279 7.843 13.210 1.00 92.69 111 SER A CA 1
ATOM 881 C C . SER A 1 111 ? -4.367 6.825 13.559 1.00 92.69 111 SER A C 1
ATOM 883 O O . SER A 1 111 ? -5.157 6.430 12.699 1.00 92.69 111 SER A O 1
ATOM 885 N N . ARG A 1 112 ? -4.482 6.460 14.843 1.00 89.38 112 ARG A N 1
ATOM 886 C CA . ARG A 1 112 ? -5.510 5.512 15.320 1.00 89.38 112 ARG A CA 1
ATOM 887 C C . ARG A 1 112 ? -6.940 5.923 14.945 1.00 89.38 112 ARG A C 1
ATOM 889 O O . ARG A 1 112 ? -7.781 5.064 14.721 1.00 89.38 112 ARG A O 1
ATOM 896 N N . GLY A 1 113 ? -7.220 7.229 14.867 1.00 88.56 113 GLY A N 1
ATOM 897 C CA . GLY A 1 113 ? -8.532 7.737 14.448 1.00 88.56 113 GLY A CA 1
ATOM 898 C C . GLY A 1 113 ? -8.818 7.549 12.953 1.00 88.56 113 GLY A C 1
ATOM 899 O O . GLY A 1 113 ? -9.970 7.368 12.555 1.00 88.56 113 GLY A O 1
ATOM 900 N N . ALA A 1 114 ? -7.776 7.566 12.118 1.00 87.62 114 ALA A N 1
ATOM 901 C CA . ALA A 1 114 ? -7.894 7.331 10.684 1.00 87.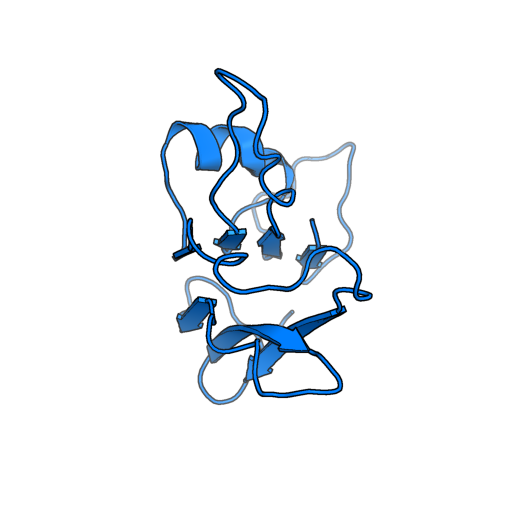62 114 ALA A CA 1
ATOM 902 C C . ALA A 1 114 ? -7.948 5.829 10.363 1.00 87.62 114 ALA A C 1
ATOM 904 O O . ALA A 1 114 ? -8.800 5.397 9.581 1.00 87.62 114 ALA A O 1
ATOM 905 N N . LEU A 1 115 ? -7.049 5.047 10.965 1.00 90.94 115 LEU A N 1
ATOM 906 C CA . LEU A 1 115 ? -6.942 3.601 10.804 1.00 90.94 115 LEU A CA 1
ATOM 907 C C . LEU A 1 115 ? -6.218 3.000 12.020 1.00 90.94 115 LEU A C 1
ATOM 909 O O . LEU A 1 115 ? -5.032 3.245 12.228 1.00 90.94 115 LEU A O 1
ATOM 913 N N . ASP A 1 116 ? -6.924 2.207 12.825 1.00 91.19 116 ASP A N 1
ATOM 914 C CA . ASP A 1 116 ? -6.329 1.504 13.965 1.00 91.19 116 ASP A CA 1
ATOM 915 C C . ASP A 1 116 ? -5.754 0.155 13.515 1.00 91.19 116 ASP A C 1
ATOM 917 O O . ASP A 1 116 ? -6.489 -0.816 13.343 1.00 91.19 116 ASP A O 1
ATOM 921 N N . LEU A 1 117 ? -4.430 0.091 13.338 1.00 91.12 117 LEU A N 1
ATOM 922 C CA . LEU A 1 117 ? -3.729 -1.117 12.879 1.00 91.12 117 LEU A CA 1
ATOM 923 C C . LEU A 1 117 ? -3.828 -2.309 13.852 1.00 91.12 117 LEU A C 1
ATOM 925 O O . LEU A 1 117 ? -3.503 -3.431 13.471 1.00 91.12 117 LEU A O 1
ATOM 929 N N . ASN A 1 118 ? -4.263 -2.098 15.101 1.00 89.12 118 ASN A N 1
ATOM 930 C CA . ASN A 1 118 ? -4.504 -3.194 16.051 1.00 89.12 118 ASN A CA 1
ATOM 931 C C . ASN A 1 118 ? -5.847 -3.893 15.827 1.00 89.12 118 ASN A C 1
ATOM 933 O O . ASN A 1 118 ? -6.073 -4.965 16.381 1.00 89.12 118 ASN A O 1
ATOM 937 N N . LYS A 1 119 ? -6.743 -3.268 15.059 1.00 87.31 119 LYS A N 1
ATOM 938 C CA . LYS A 1 119 ? -8.080 -3.784 14.742 1.00 87.31 119 LYS A CA 1
ATOM 939 C C . LYS A 1 119 ? -8.192 -4.287 13.303 1.00 87.31 119 LYS A C 1
ATOM 941 O O . LYS A 1 119 ? -9.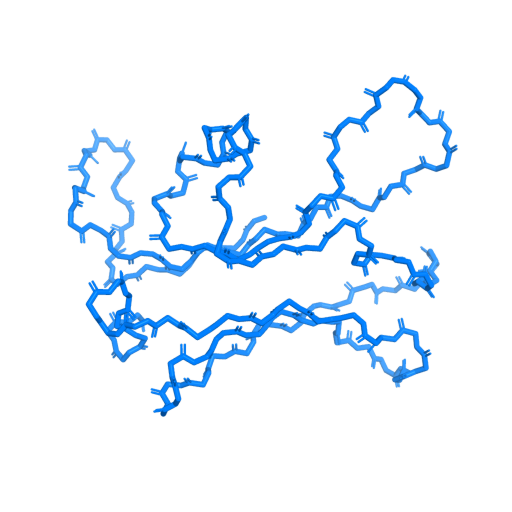287 -4.644 12.888 1.00 87.31 119 LYS A O 1
ATOM 946 N N . LEU A 1 120 ? -7.086 -4.244 12.563 1.00 83.19 120 LEU A N 1
ATOM 947 C CA . LEU A 1 120 ? -6.940 -4.751 11.202 1.00 83.19 120 LEU A CA 1
ATOM 948 C C . LEU A 1 120 ? -6.554 -6.227 11.197 1.00 83.19 120 LEU A C 1
ATOM 950 O O . LEU A 1 120 ? -5.662 -6.602 11.999 1.00 83.19 120 LEU A O 1
#

pLDDT: mean 82.37, std 13.29, range [40.91, 97.38]

Foldseek 3Di:
DDKDWLDDDDPVDDDPPIWIKDWADWPDDDPDDPPDDDQKGAIAGDDPVCVVVCVVVVPGQWIDSCQCPQPDPVDDWAWDWDQDQVQQKTKIWTDDPDPPRTPDMIMGRDDCVSHRSVSD

Secondary structure (DSSP, 8-state):
-EEEESSPPPSSS--TT--EEEEE-PPPPPTT-TT-----EEEE-S-GGGHHHHHHTT--SEEES-TTTT--SSS--EEEEEEETTTTEEEEEEE-S-TTS---EEEEE--TTT--TT--

Radius of gyration: 15.36 Å; chains: 1; bounding box: 45×25×43 Å

Sequence (120 aa):
MLTLCNEPIDQDNRQPDLRCLTCYVAGKPTANILPYHENYSYLNNHQPFKHLVLKERNKFAASSNTFYVGCNTDDLMTFCLEIDRSSGTVTLSHAGPNGIYNHERISHAFSRGALDLNKL